Protein AF-A0A7C3QHX5-F1 (afdb_monomer)

Mean predicted aligned error: 9.61 Å

pLDDT: mean 79.44, std 16.07, range [40.75, 94.38]

Sequence (65 aa):
ANHAEADRGSITPGKYADLVVLSDDLFALPPGRILEARVDVTIVGGRVVQSKPDDRGLSRPAGRL

Solvent-accessible surface area (backbone atoms only — not comparable to full-atom values): 4390 Å² total; per-residue (Å²): 137,84,90,49,68,82,44,37,96,62,97,51,93,92,34,56,40,70,46,75,42,60,74,54,64,71,88,79,46,59,79,92,51,53,86,71,56,44,77,41,33,35,28,52,74,69,40,79,78,46,64,60,85,52,93,82,69,66,70,71,84,73,84,81,133

Nearest PDB structures (foldseek):
  3ooq-assembly1_E  TM=7.670E-01  e=4.734E-01  Thermotoga maritima MSB8
  8je0-assembly1_B  TM=7.902E-01  e=4.085E+00  Klebsiella sp. PCX
  8je0-assembly1_D  TM=7.737E-01  e=4.999E+00  Klebsiella sp. PCX

Radius of gyration: 15.35 Å; Cα contacts (8 Å, |Δi|>4): 68; chains: 1; bounding box: 30×40×33 Å

Secondary structure (DSSP, 8-state):
----TTTSSS--TTS---EEEESS-TTTS-GGGGGG--EEEEEETTEEEEEPPPTT---------

Foldseek 3Di:
DDPCPQADDDDDPPHFPQDWDKPDDCVPDDPVCNVVIDTAFTATSNRTPDHDQDPVNPDDPPDDD

Structure (mmCIF, N/CA/C/O backbone):
data_AF-A0A7C3QHX5-F1
#
_entry.id   AF-A0A7C3QHX5-F1
#
loop_
_atom_site.group_PDB
_atom_site.id
_atom_site.type_symbol
_atom_site.label_atom_id
_atom_site.label_alt_id
_atom_site.label_comp_id
_atom_site.label_asym_id
_atom_site.label_entity_id
_atom_site.label_seq_id
_atom_site.pdbx_PDB_ins_code
_atom_site.Cartn_x
_atom_site.Cartn_y
_atom_site.Cartn_z
_atom_site.occupancy
_atom_site.B_iso_or_equiv
_atom_site.auth_seq_id
_atom_site.auth_comp_id
_atom_site.auth_asym_id
_atom_site.auth_atom_id
_atom_site.pdbx_PDB_model_num
ATOM 1 N N . ALA A 1 1 ? 17.915 15.287 -3.102 1.00 50.62 1 ALA A N 1
ATOM 2 C CA . ALA A 1 1 ? 16.720 15.032 -3.931 1.00 50.62 1 ALA A CA 1
ATOM 3 C C . ALA A 1 1 ? 16.789 13.599 -4.453 1.00 50.62 1 ALA A C 1
ATOM 5 O O . ALA A 1 1 ? 17.890 13.135 -4.720 1.00 50.62 1 ALA A O 1
ATOM 6 N N . ASN A 1 2 ? 15.664 12.884 -4.525 1.00 52.41 2 ASN A N 1
ATOM 7 C CA . ASN A 1 2 ? 15.599 11.503 -5.015 1.00 52.41 2 ASN A CA 1
ATOM 8 C C . ASN A 1 2 ? 14.887 11.517 -6.382 1.00 52.41 2 ASN A C 1
ATOM 10 O O . ASN A 1 2 ? 13.667 11.598 -6.426 1.00 52.41 2 ASN A O 1
ATOM 14 N N . HIS A 1 3 ? 15.646 11.539 -7.484 1.00 75.50 3 HIS A N 1
ATOM 15 C CA . HIS A 1 3 ? 15.148 11.681 -8.866 1.00 75.50 3 HIS A CA 1
ATOM 16 C C . HIS A 1 3 ? 14.756 10.323 -9.492 1.00 75.50 3 HIS A C 1
ATOM 18 O O . HIS A 1 3 ? 15.159 10.004 -10.605 1.00 75.50 3 HIS A O 1
ATOM 24 N N . ALA A 1 4 ? 14.025 9.480 -8.756 1.00 74.38 4 ALA A N 1
ATOM 25 C CA . ALA A 1 4 ? 13.728 8.090 -9.139 1.00 74.38 4 ALA A CA 1
ATOM 26 C C . ALA A 1 4 ? 12.358 7.908 -9.826 1.00 74.38 4 ALA A C 1
ATOM 28 O O . ALA A 1 4 ? 11.768 6.830 -9.785 1.00 74.38 4 ALA A O 1
ATOM 29 N N . GLU A 1 5 ? 11.822 8.964 -10.437 1.00 75.00 5 GLU A N 1
ATOM 30 C CA . GLU A 1 5 ? 10.484 8.985 -11.051 1.00 75.00 5 GLU A CA 1
ATOM 31 C C . GLU A 1 5 ? 10.363 8.021 -12.240 1.00 75.00 5 GLU A C 1
ATOM 33 O O . GLU A 1 5 ? 9.268 7.533 -12.528 1.00 75.00 5 GLU A O 1
ATOM 38 N N . ALA A 1 6 ? 11.483 7.727 -12.913 1.00 75.50 6 ALA A N 1
ATOM 39 C CA . ALA A 1 6 ? 11.547 6.741 -13.989 1.00 75.50 6 ALA A CA 1
ATOM 40 C C . ALA A 1 6 ? 11.241 5.323 -13.482 1.00 75.50 6 ALA A C 1
ATOM 42 O O . ALA A 1 6 ? 10.529 4.575 -14.146 1.00 75.50 6 ALA A O 1
ATOM 43 N N . ASP A 1 7 ? 11.696 4.996 -12.272 1.00 71.56 7 ASP A N 1
ATOM 44 C CA . ASP A 1 7 ? 11.678 3.628 -11.753 1.00 71.56 7 ASP A CA 1
ATOM 45 C C . ASP A 1 7 ? 10.589 3.400 -10.695 1.00 71.56 7 ASP A C 1
ATOM 47 O O . ASP A 1 7 ? 10.203 2.259 -10.438 1.00 71.56 7 ASP A O 1
ATOM 51 N N . ARG A 1 8 ? 10.107 4.468 -10.039 1.00 74.12 8 ARG A N 1
ATOM 52 C CA . ARG A 1 8 ? 9.195 4.422 -8.879 1.00 74.12 8 ARG A CA 1
ATOM 53 C C . ARG A 1 8 ? 8.151 5.549 -8.913 1.00 74.12 8 ARG A C 1
ATOM 55 O O . ARG A 1 8 ? 8.125 6.378 -9.821 1.00 74.12 8 ARG A O 1
ATOM 62 N N . GLY A 1 9 ? 7.244 5.557 -7.933 1.00 74.19 9 GLY A N 1
ATOM 63 C CA . GLY A 1 9 ? 6.271 6.641 -7.709 1.00 74.19 9 GLY A CA 1
ATOM 64 C C . GLY A 1 9 ? 4.910 6.483 -8.400 1.00 74.19 9 GLY A C 1
ATOM 65 O O . GLY A 1 9 ? 4.022 7.295 -8.170 1.00 74.19 9 GLY A O 1
AT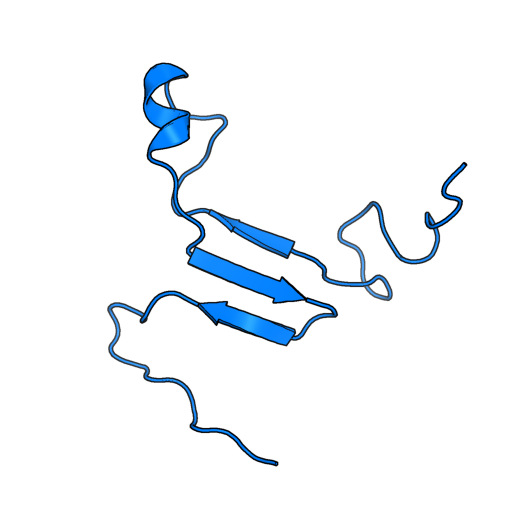OM 66 N N . SER A 1 10 ? 4.711 5.440 -9.211 1.00 77.75 10 SER A N 1
ATOM 67 C CA . SER A 1 10 ? 3.405 5.074 -9.777 1.00 77.75 10 SER A CA 1
ATOM 68 C C . SER A 1 10 ? 3.319 3.565 -10.014 1.00 77.75 10 SER A C 1
ATOM 70 O O . SER A 1 10 ? 4.338 2.917 -10.253 1.00 77.75 10 SER A O 1
ATOM 72 N N . ILE A 1 11 ? 2.108 3.003 -9.977 1.00 80.44 11 ILE A N 1
ATOM 73 C CA . ILE A 1 11 ? 1.864 1.602 -10.351 1.00 80.44 11 ILE A CA 1
ATOM 74 C C . ILE A 1 11 ? 1.639 1.564 -11.866 1.00 80.44 11 ILE A C 1
ATOM 76 O O . ILE A 1 11 ? 0.550 1.851 -12.359 1.00 80.44 11 ILE A O 1
ATOM 80 N N . THR A 1 12 ? 2.701 1.302 -12.627 1.00 82.81 12 THR A N 1
ATOM 81 C CA . THR A 1 12 ? 2.689 1.327 -14.101 1.00 82.81 12 THR A CA 1
ATOM 82 C C . THR A 1 12 ? 3.676 0.283 -14.639 1.00 82.81 12 THR A C 1
ATOM 84 O O . THR A 1 12 ? 4.730 0.104 -14.024 1.00 82.81 12 THR A O 1
ATOM 87 N N . PRO A 1 13 ? 3.385 -0.416 -15.758 1.00 81.50 13 PRO A N 1
ATOM 88 C CA . PRO A 1 13 ? 4.324 -1.374 -16.343 1.00 81.50 13 PRO A CA 1
ATOM 89 C C . PRO A 1 13 ? 5.708 -0.762 -16.604 1.00 81.50 13 PRO A C 1
ATOM 91 O O . PRO A 1 13 ? 5.810 0.386 -17.029 1.00 81.50 13 PRO A O 1
ATOM 94 N N . GLY A 1 14 ? 6.766 -1.538 -16.357 1.00 81.25 14 GLY A N 1
ATOM 95 C CA . GLY A 1 14 ? 8.161 -1.110 -16.531 1.00 81.25 14 GLY A CA 1
ATOM 96 C C . GLY A 1 14 ? 8.812 -0.487 -15.291 1.00 81.25 14 GLY A C 1
ATOM 97 O O . GLY A 1 14 ? 10.034 -0.388 -15.258 1.00 81.25 14 GLY A O 1
ATOM 98 N N . LYS A 1 15 ? 8.037 -0.134 -14.256 1.00 83.50 15 LYS A N 1
ATOM 99 C CA . LYS A 1 15 ? 8.552 0.350 -12.962 1.00 83.50 15 LYS A CA 1
ATOM 100 C C . LYS A 1 15 ? 8.751 -0.778 -11.950 1.00 83.50 15 LYS A C 1
ATOM 102 O O . LYS A 1 15 ? 8.166 -1.856 -12.087 1.00 83.50 15 LYS A O 1
ATOM 107 N N . TYR A 1 16 ? 9.539 -0.527 -10.903 1.00 79.19 16 TYR A N 1
ATOM 108 C CA . TYR A 1 16 ? 9.679 -1.477 -9.802 1.00 79.19 16 TYR A CA 1
ATOM 109 C C . TYR A 1 16 ? 8.346 -1.661 -9.078 1.00 79.19 16 TYR A C 1
ATOM 111 O O . TYR A 1 16 ? 7.764 -0.718 -8.542 1.00 79.19 16 TYR A O 1
ATOM 119 N N . ALA A 1 17 ? 7.889 -2.908 -9.026 1.00 83.19 17 ALA A N 1
ATOM 120 C CA . ALA A 1 17 ? 6.752 -3.301 -8.210 1.00 83.19 17 ALA A CA 1
ATOM 121 C C . ALA A 1 17 ? 7.213 -3.538 -6.764 1.00 83.19 17 ALA A C 1
ATOM 123 O O . ALA A 1 17 ? 7.416 -4.680 -6.348 1.00 83.19 17 ALA A O 1
ATOM 124 N N . ASP A 1 18 ? 7.390 -2.438 -6.032 1.00 84.94 18 ASP A N 1
ATOM 125 C CA . ASP A 1 18 ? 7.600 -2.407 -4.583 1.00 84.94 18 ASP A CA 1
ATOM 126 C C . ASP A 1 18 ? 6.252 -2.064 -3.917 1.00 84.94 18 ASP A C 1
ATOM 128 O O . ASP A 1 18 ? 5.868 -0.897 -3.834 1.00 84.94 18 ASP A O 1
ATOM 132 N N . LEU A 1 19 ? 5.484 -3.087 -3.527 1.00 89.62 19 LEU A N 1
ATOM 133 C CA . LEU A 1 19 ? 4.070 -2.979 -3.139 1.00 89.62 19 LEU A CA 1
ATOM 134 C C . LEU A 1 19 ? 3.784 -3.770 -1.855 1.00 89.62 19 LEU A C 1
ATOM 136 O O . LEU A 1 19 ? 4.401 -4.809 -1.605 1.00 89.62 19 LEU A O 1
ATOM 140 N N . VAL A 1 20 ? 2.760 -3.353 -1.109 1.00 91.81 20 VAL A N 1
ATOM 141 C CA . VAL A 1 20 ? 2.145 -4.161 -0.046 1.00 91.81 20 VAL A CA 1
ATOM 142 C C . VAL A 1 20 ? 0.634 -4.237 -0.235 1.00 91.81 20 VAL A C 1
ATOM 144 O O . VAL A 1 20 ? 0.009 -3.268 -0.663 1.00 91.81 20 VAL A O 1
ATOM 147 N N . VAL A 1 21 ? 0.054 -5.389 0.092 1.00 91.56 21 VAL A N 1
ATOM 148 C CA . VAL A 1 21 ? -1.397 -5.591 0.186 1.00 91.56 21 VAL A CA 1
ATOM 149 C C . VAL A 1 21 ? -1.762 -5.635 1.662 1.00 91.56 21 VAL A C 1
ATOM 151 O O . VAL A 1 21 ? -1.127 -6.363 2.428 1.00 91.56 21 VAL A O 1
ATOM 154 N N . LEU A 1 22 ? -2.754 -4.845 2.060 1.00 93.38 22 LEU A N 1
ATOM 155 C CA . LEU A 1 22 ? -3.249 -4.786 3.432 1.00 93.38 22 LEU A CA 1
ATOM 156 C C . LEU A 1 22 ? -4.528 -5.611 3.569 1.00 93.38 22 LEU A C 1
ATOM 158 O O . LEU A 1 22 ? -5.301 -5.698 2.617 1.00 93.38 22 LEU A O 1
ATOM 162 N N . SER A 1 23 ? -4.752 -6.165 4.760 1.00 91.69 23 SER A N 1
ATOM 163 C CA . SER A 1 23 ? -5.966 -6.925 5.086 1.00 91.69 23 SER A CA 1
ATOM 164 C C . SER A 1 23 ? -7.240 -6.088 5.051 1.00 91.69 23 SER A C 1
ATOM 166 O O . SER A 1 23 ? -8.332 -6.637 4.942 1.00 91.69 23 SER A O 1
ATOM 168 N N . ASP A 1 24 ? -7.102 -4.767 5.157 1.00 93.56 24 ASP A N 1
ATOM 169 C CA . ASP A 1 24 ? -8.211 -3.843 5.325 1.00 93.56 24 ASP A CA 1
ATOM 170 C C . ASP A 1 24 ? -8.032 -2.601 4.450 1.00 93.56 24 ASP A C 1
ATOM 172 O O . ASP A 1 24 ? -6.913 -2.142 4.197 1.00 93.56 24 ASP A O 1
ATOM 176 N N . ASP A 1 25 ? -9.157 -2.015 4.040 1.00 92.81 25 ASP A N 1
ATOM 177 C CA . ASP A 1 25 ? -9.178 -0.689 3.433 1.00 92.81 25 ASP A CA 1
ATOM 178 C C . ASP A 1 25 ? -9.036 0.381 4.522 1.00 92.81 25 ASP A C 1
ATOM 180 O O . ASP A 1 25 ? -9.971 0.685 5.270 1.00 92.81 25 ASP A O 1
ATOM 184 N N . LEU A 1 26 ? -7.848 0.978 4.592 1.00 91.69 26 LEU A N 1
ATOM 185 C CA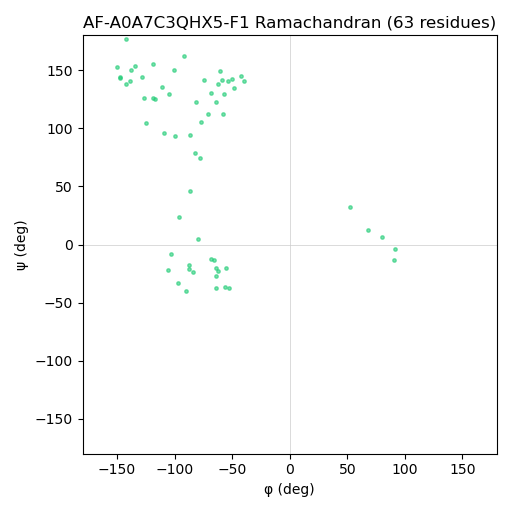 . LEU A 1 26 ? -7.530 2.015 5.569 1.00 91.69 26 LEU A CA 1
ATOM 186 C C . LEU A 1 26 ? -8.395 3.275 5.433 1.00 91.69 26 LEU A C 1
ATOM 188 O O . LEU A 1 26 ? -8.523 4.010 6.409 1.00 91.69 26 LEU A O 1
ATOM 192 N N . PHE A 1 27 ? -8.978 3.543 4.262 1.00 92.62 27 PHE A N 1
ATOM 193 C CA . PHE A 1 27 ? -9.815 4.726 4.045 1.00 92.62 27 PHE A CA 1
ATOM 194 C C . PHE A 1 27 ? -11.261 4.517 4.494 1.00 92.62 27 PHE A C 1
ATOM 196 O O . PHE A 1 27 ? -11.951 5.485 4.813 1.0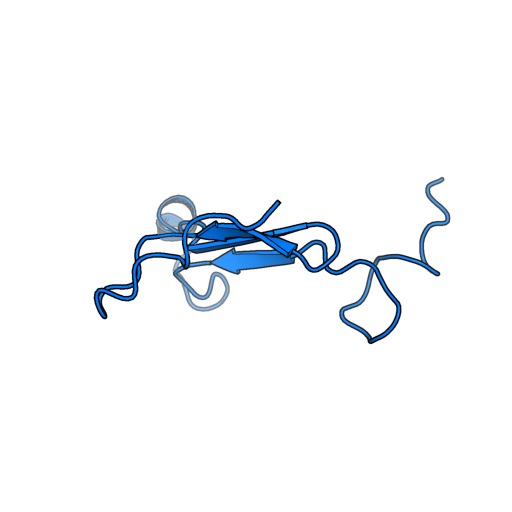0 92.62 27 PHE A O 1
ATOM 203 N N . ALA A 1 28 ? -11.710 3.264 4.545 1.00 93.81 28 ALA A N 1
ATOM 204 C CA . ALA A 1 28 ? -13.019 2.897 5.071 1.00 93.81 28 ALA A CA 1
ATOM 205 C C . ALA A 1 28 ? -12.998 2.661 6.594 1.00 93.81 28 ALA A C 1
ATOM 207 O O . ALA A 1 28 ? -14.043 2.714 7.246 1.00 93.81 28 ALA A O 1
ATOM 208 N N . LEU A 1 29 ? -11.822 2.391 7.172 1.00 91.56 29 LEU A N 1
ATOM 209 C CA . LEU A 1 29 ? -11.670 2.098 8.594 1.00 91.56 29 LEU A CA 1
ATOM 210 C C . LEU A 1 29 ? -11.803 3.346 9.489 1.00 91.56 29 LEU A C 1
ATOM 212 O O . LEU A 1 29 ? -11.244 4.403 9.188 1.00 91.56 29 LEU A O 1
ATOM 216 N N . PRO A 1 30 ? -12.441 3.221 10.671 1.00 93.81 30 PRO A N 1
ATOM 217 C CA . PRO A 1 30 ? -12.329 4.228 11.720 1.00 93.81 30 PRO A CA 1
ATOM 218 C C . PRO A 1 30 ? -10.859 4.421 12.138 1.00 93.81 30 PRO A C 1
ATOM 220 O O . PRO A 1 30 ? -10.152 3.423 12.308 1.00 93.81 30 PRO A O 1
ATOM 223 N N . PRO A 1 31 ? -10.396 5.656 12.421 1.00 91.56 31 PRO A N 1
ATOM 224 C CA . PRO A 1 31 ? -8.989 5.925 12.736 1.00 91.56 31 PRO A CA 1
ATOM 225 C C . PRO A 1 31 ? -8.404 5.061 13.860 1.00 91.56 31 PRO A C 1
ATOM 227 O O . PRO A 1 31 ? -7.265 4.609 13.773 1.00 91.56 31 PRO A O 1
ATOM 230 N N . GLY A 1 32 ? -9.199 4.768 14.896 1.00 94.38 32 GLY A N 1
ATOM 231 C CA . GLY A 1 32 ? -8.773 3.931 16.024 1.00 94.38 32 GLY A CA 1
ATOM 232 C C . GLY A 1 32 ? -8.485 2.467 15.668 1.00 94.38 32 GLY A C 1
ATOM 233 O O . GLY A 1 32 ? -7.880 1.764 16.468 1.00 94.38 32 GLY A O 1
ATOM 234 N N . ARG A 1 33 ? -8.896 2.006 14.480 1.00 93.31 33 ARG A N 1
ATOM 235 C CA . ARG A 1 33 ? -8.732 0.623 14.005 1.00 93.31 33 ARG A CA 1
ATOM 236 C C . ARG A 1 33 ? -7.596 0.467 12.997 1.00 93.31 33 ARG A C 1
ATOM 238 O O . ARG A 1 33 ? -7.228 -0.656 12.683 1.00 93.31 33 ARG A O 1
ATOM 245 N N . ILE A 1 34 ? -6.998 1.564 12.524 1.00 93.12 34 ILE A N 1
ATOM 246 C CA . ILE A 1 34 ? -5.908 1.536 11.532 1.00 93.12 34 ILE A CA 1
ATOM 247 C C . ILE A 1 34 ? -4.727 0.681 12.016 1.00 93.12 34 ILE A C 1
ATOM 249 O O . ILE A 1 34 ? -4.130 -0.047 11.231 1.00 93.12 34 ILE A O 1
ATOM 253 N N . LEU A 1 35 ? -4.421 0.719 13.318 1.00 92.25 35 LEU A N 1
ATOM 254 C CA . LEU A 1 35 ? -3.327 -0.058 13.917 1.00 92.25 35 LEU A CA 1
ATOM 255 C C . LEU A 1 35 ? -3.576 -1.574 13.932 1.00 92.25 35 LEU A C 1
ATOM 257 O O . LEU A 1 35 ? -2.656 -2.339 14.210 1.00 92.25 35 LEU A O 1
ATOM 261 N N . GLU A 1 36 ? -4.803 -2.012 13.659 1.00 93.25 36 GLU A N 1
ATOM 262 C CA . GLU A 1 36 ? -5.149 -3.430 13.577 1.00 93.25 36 GLU A CA 1
ATOM 263 C C . GLU A 1 36 ? -4.925 -4.005 12.172 1.00 93.25 36 GLU A C 1
ATOM 265 O O . GLU A 1 36 ? -4.827 -5.229 12.040 1.00 93.25 36 GLU A O 1
ATOM 270 N N . ALA A 1 37 ? -4.808 -3.149 11.148 1.00 93.00 37 ALA A N 1
ATOM 271 C CA . ALA A 1 37 ? -4.566 -3.568 9.775 1.00 93.00 37 ALA A CA 1
ATOM 272 C C . ALA A 1 37 ? -3.217 -4.287 9.657 1.00 93.00 37 ALA A C 1
ATOM 274 O O . ALA A 1 37 ? -2.204 -3.894 10.241 1.00 93.00 37 ALA A O 1
ATOM 275 N N . ARG A 1 38 ? -3.195 -5.370 8.883 1.00 93.06 38 ARG A N 1
ATOM 276 C CA . ARG A 1 38 ? -2.030 -6.243 8.725 1.00 93.06 38 ARG A CA 1
ATOM 277 C C . ARG A 1 38 ? -1.585 -6.259 7.273 1.00 93.06 38 ARG A C 1
ATOM 279 O O . ARG A 1 38 ? -2.385 -6.066 6.368 1.00 93.06 38 ARG A O 1
ATOM 286 N N . VAL A 1 39 ? -0.310 -6.560 7.053 1.00 92.81 39 VAL A N 1
ATOM 287 C CA . VAL A 1 39 ? 0.206 -6.836 5.709 1.00 92.81 39 VAL A CA 1
ATOM 288 C C . VAL A 1 39 ? -0.108 -8.285 5.346 1.00 92.81 39 VAL A C 1
ATOM 290 O O . VAL A 1 39 ? 0.281 -9.208 6.066 1.00 92.81 39 VAL A O 1
ATOM 293 N N . ASP A 1 40 ? -0.818 -8.474 4.241 1.00 92.56 40 ASP A N 1
ATOM 294 C CA . ASP A 1 40 ? -1.169 -9.785 3.695 1.00 92.56 40 ASP A CA 1
ATOM 295 C C . ASP A 1 40 ? -0.119 -10.286 2.715 1.00 92.56 40 ASP A C 1
ATOM 297 O O . ASP A 1 40 ? 0.212 -11.472 2.717 1.00 92.56 40 ASP A O 1
ATOM 301 N N . VAL A 1 41 ? 0.410 -9.387 1.883 1.00 93.50 41 VAL A N 1
ATOM 302 C CA . VAL A 1 41 ? 1.418 -9.701 0.868 1.00 93.50 41 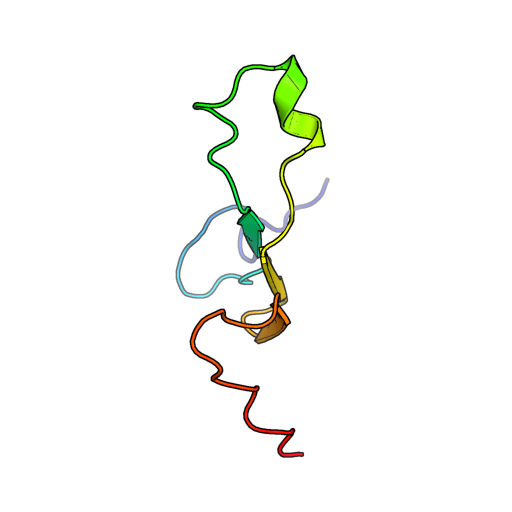VAL A CA 1
ATOM 303 C C . VAL A 1 41 ? 2.422 -8.563 0.773 1.00 93.50 41 VAL A C 1
ATOM 305 O O . VAL A 1 41 ? 2.042 -7.395 0.714 1.00 93.50 41 VAL A O 1
ATOM 308 N N . THR A 1 42 ? 3.698 -8.921 0.666 1.00 91.81 42 THR A N 1
ATOM 309 C CA . THR A 1 42 ? 4.793 -8.002 0.350 1.00 91.81 42 THR A CA 1
ATOM 310 C C . THR A 1 42 ? 5.430 -8.408 -0.971 1.00 91.81 42 THR A C 1
ATOM 312 O O . THR A 1 42 ? 5.881 -9.549 -1.131 1.00 91.81 42 THR A O 1
ATOM 315 N N . ILE A 1 43 ? 5.499 -7.462 -1.906 1.00 90.81 43 ILE A N 1
ATOM 316 C CA . ILE A 1 43 ? 6.095 -7.626 -3.233 1.00 90.81 43 ILE A CA 1
ATOM 317 C C . ILE A 1 43 ? 7.258 -6.642 -3.352 1.00 90.81 43 ILE A C 1
ATOM 319 O O . ILE A 1 43 ? 7.081 -5.450 -3.122 1.00 90.81 43 ILE A O 1
ATOM 323 N N . VAL A 1 44 ? 8.442 -7.139 -3.704 1.00 90.69 44 VAL A N 1
ATOM 324 C CA . VAL A 1 44 ? 9.647 -6.322 -3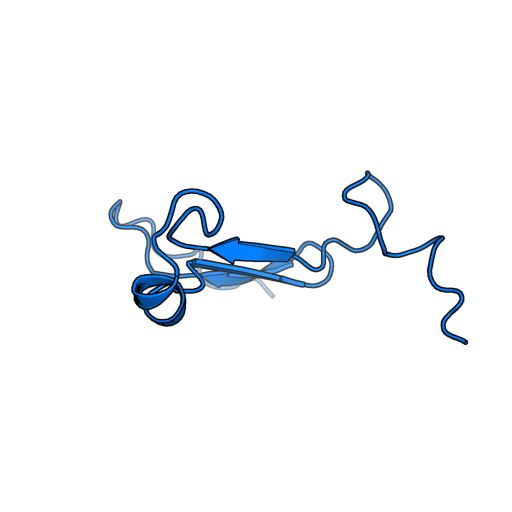.910 1.00 90.69 44 VAL A CA 1
ATOM 325 C C . VAL A 1 44 ? 10.211 -6.630 -5.286 1.00 90.69 44 VAL A C 1
ATOM 327 O O . VAL A 1 44 ? 10.417 -7.800 -5.622 1.00 90.69 44 VAL A O 1
ATOM 330 N N . GLY A 1 45 ? 10.422 -5.598 -6.106 1.00 86.00 45 GLY A N 1
ATOM 331 C CA . GLY A 1 45 ? 10.881 -5.757 -7.488 1.00 86.00 45 GLY A CA 1
ATOM 332 C C . GLY A 1 45 ? 10.026 -6.733 -8.312 1.00 86.00 45 GLY A C 1
ATOM 333 O O . GLY A 1 45 ? 10.557 -7.460 -9.150 1.00 86.00 45 GLY A O 1
ATOM 334 N N . GLY A 1 46 ? 8.720 -6.816 -8.036 1.00 86.50 46 GLY A N 1
ATOM 335 C CA . GLY A 1 46 ? 7.795 -7.737 -8.711 1.00 86.50 46 GLY A CA 1
ATOM 336 C C . GLY A 1 46 ? 7.804 -9.184 -8.211 1.00 86.50 46 GLY A C 1
ATOM 337 O O . GLY A 1 46 ? 7.127 -10.027 -8.796 1.00 86.50 46 GLY A O 1
ATOM 338 N N . ARG A 1 47 ? 8.528 -9.502 -7.131 1.00 88.62 47 ARG A N 1
ATOM 339 C CA . ARG A 1 47 ? 8.545 -10.842 -6.520 1.00 88.62 47 ARG A CA 1
ATOM 340 C C . ARG A 1 47 ? 7.866 -10.831 -5.157 1.00 88.62 47 ARG A C 1
ATOM 342 O O . ARG A 1 47 ? 8.145 -9.964 -4.336 1.00 88.62 47 ARG A O 1
ATOM 349 N N . VAL A 1 48 ? 7.021 -11.827 -4.893 1.00 90.31 48 VAL A N 1
ATOM 350 C CA . VAL A 1 48 ? 6.410 -12.025 -3.571 1.00 90.31 48 VAL A CA 1
ATOM 351 C C . VAL A 1 48 ? 7.478 -12.511 -2.593 1.00 90.31 48 VAL A C 1
ATOM 353 O O . VAL A 1 48 ? 7.967 -13.636 -2.707 1.00 90.31 48 VAL A O 1
ATOM 356 N N . VAL A 1 49 ? 7.829 -11.676 -1.617 1.00 93.31 49 VAL A N 1
ATOM 357 C CA . VAL A 1 49 ? 8.830 -12.009 -0.589 1.00 93.31 49 VAL A CA 1
ATOM 358 C C . VAL A 1 49 ? 8.177 -12.516 0.693 1.00 93.31 49 VAL A C 1
ATOM 360 O O . VAL A 1 49 ? 8.700 -13.421 1.339 1.00 93.31 49 VAL A O 1
ATOM 363 N N . GLN A 1 50 ? 6.986 -12.012 1.018 1.00 89.19 50 GLN A N 1
ATOM 364 C CA . GLN A 1 50 ? 6.190 -12.444 2.160 1.00 89.19 50 GLN A CA 1
ATOM 365 C C . GLN A 1 50 ? 4.724 -12.530 1.740 1.00 89.19 50 GLN A C 1
ATOM 367 O O . GLN A 1 50 ? 4.243 -11.710 0.961 1.00 89.19 50 GLN A O 1
ATOM 372 N N . SER A 1 51 ? 4.033 -13.551 2.232 1.00 90.12 51 SER A N 1
ATOM 373 C CA . SER A 1 51 ? 2.586 -13.664 2.117 1.00 90.12 51 SER A CA 1
ATOM 374 C C . SER A 1 51 ? 2.039 -14.368 3.350 1.00 90.12 51 SER A C 1
ATOM 376 O O . SER A 1 51 ? 2.687 -15.282 3.880 1.00 90.12 51 SER A O 1
ATOM 378 N N . LYS A 1 52 ? 0.853 -13.970 3.810 1.00 85.00 52 LYS A N 1
ATOM 379 C CA . LYS A 1 52 ? 0.085 -14.791 4.743 1.00 85.00 52 LYS A CA 1
ATOM 380 C C . LYS A 1 52 ? -0.242 -16.144 4.086 1.00 85.00 52 LYS A C 1
ATOM 382 O O . LYS A 1 52 ? -0.330 -16.218 2.856 1.00 85.00 52 LYS A O 1
ATOM 387 N N . PRO A 1 53 ? -0.362 -17.228 4.870 1.00 67.19 53 PRO A N 1
ATOM 388 C CA . PRO A 1 53 ? -0.902 -18.487 4.367 1.00 67.19 53 PRO A CA 1
ATOM 389 C C . PRO A 1 53 ? -2.304 -18.239 3.799 1.00 67.19 53 PRO A C 1
ATOM 391 O O . PRO A 1 53 ? -3.108 -17.603 4.470 1.00 67.19 53 PRO A O 1
ATOM 394 N N . ASP A 1 54 ? -2.574 -18.696 2.575 1.00 65.94 54 ASP A N 1
ATOM 395 C CA . ASP A 1 54 ? -3.922 -18.642 1.994 1.00 65.94 54 ASP A CA 1
ATOM 396 C C . ASP A 1 54 ? -4.832 -19.619 2.755 1.00 65.94 54 ASP A C 1
ATOM 398 O O . ASP A 1 54 ? -4.494 -20.796 2.915 1.00 65.94 54 ASP A O 1
ATOM 402 N N . ASP A 1 55 ? -6.002 -19.145 3.173 1.00 61.38 55 ASP A N 1
ATOM 403 C CA . ASP A 1 55 ? -7.089 -19.923 3.774 1.00 61.38 55 ASP A CA 1
ATOM 404 C C . ASP A 1 55 ? -7.530 -21.091 2.865 1.00 61.38 55 ASP A C 1
ATOM 406 O O . ASP A 1 55 ? -8.098 -22.079 3.331 1.00 61.38 55 ASP A O 1
ATOM 410 N N . ARG A 1 56 ? -7.228 -21.019 1.558 1.00 58.69 56 ARG A N 1
ATOM 411 C CA . ARG A 1 56 ? -7.468 -22.086 0.570 1.00 58.69 56 ARG A CA 1
ATOM 412 C C . ARG A 1 56 ? -6.428 -23.211 0.576 1.00 58.69 56 ARG A C 1
ATOM 414 O O . ARG A 1 56 ? -6.488 -24.084 -0.288 1.00 58.69 56 ARG A O 1
ATOM 421 N N . GL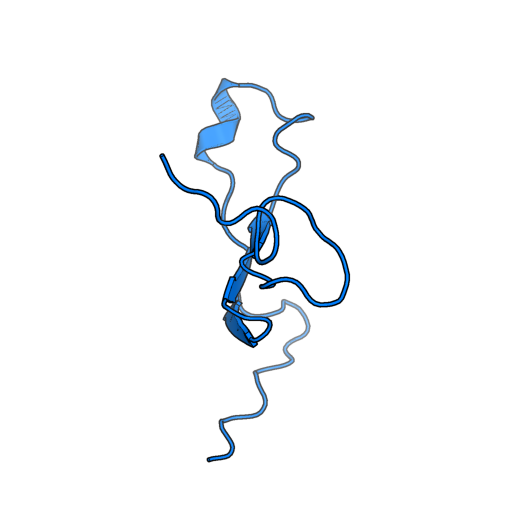Y A 1 57 ? -5.460 -23.218 1.495 1.00 47.12 57 GLY A N 1
ATOM 422 C CA . GLY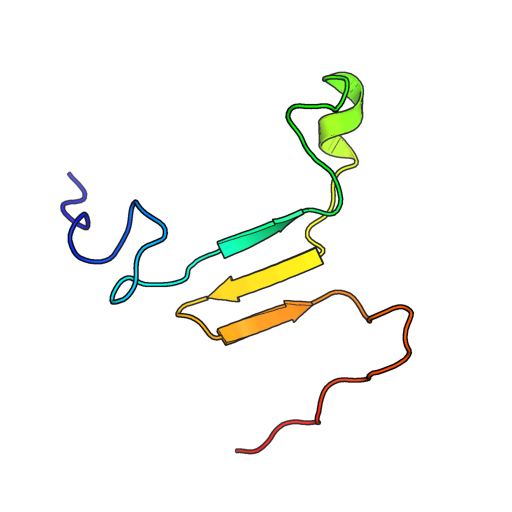 A 1 57 ? -4.505 -24.327 1.637 1.00 47.12 57 GLY A CA 1
ATOM 423 C C . GLY A 1 57 ? -3.526 -24.492 0.467 1.00 47.12 57 GLY A C 1
ATOM 424 O O . GLY A 1 57 ? -2.812 -25.494 0.394 1.00 47.12 57 GLY A O 1
ATOM 425 N N . LEU A 1 58 ? -3.438 -23.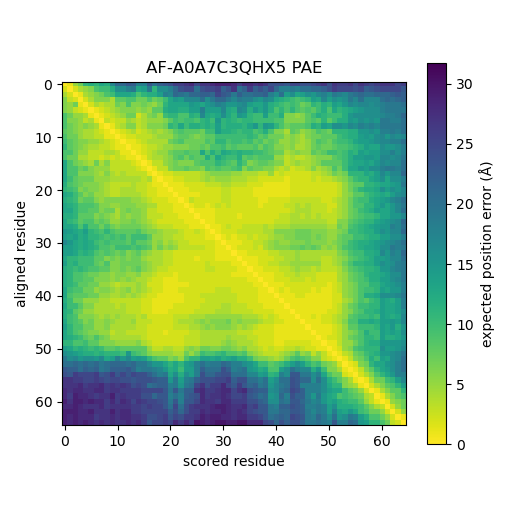510 -0.435 1.00 53.16 58 LEU A N 1
ATOM 426 C CA . LEU A 1 58 ? -2.424 -23.459 -1.487 1.00 53.16 58 LEU A CA 1
ATOM 427 C C . LEU A 1 58 ? -1.103 -22.982 -0.878 1.00 53.16 58 LEU A C 1
ATOM 429 O O . LEU A 1 58 ? -0.668 -21.841 -1.034 1.00 53.16 58 LEU A O 1
ATOM 433 N N . SER A 1 59 ? -0.476 -23.894 -0.133 1.00 51.81 59 SER A N 1
ATOM 434 C CA . SER A 1 59 ? 0.926 -23.799 0.249 1.00 51.81 59 SER A CA 1
ATOM 435 C C . SER A 1 59 ? 1.761 -23.483 -0.992 1.00 51.81 59 SER A C 1
ATOM 437 O O . SER A 1 59 ? 1.559 -24.064 -2.062 1.00 51.81 59 SER A O 1
ATOM 439 N N . ARG A 1 60 ? 2.677 -22.525 -0.834 1.00 57.47 60 ARG A N 1
ATOM 440 C CA . ARG A 1 60 ? 3.634 -22.049 -1.842 1.00 57.47 60 ARG A CA 1
ATOM 441 C C . ARG A 1 60 ? 4.175 -23.234 -2.659 1.00 57.47 60 ARG A C 1
ATOM 443 O O . ARG A 1 60 ? 4.532 -24.241 -2.040 1.00 57.47 60 ARG A O 1
ATOM 450 N N . PRO A 1 61 ? 4.373 -23.136 -3.989 1.00 44.72 61 PRO A N 1
ATOM 451 C CA . PRO A 1 61 ? 5.346 -24.020 -4.606 1.00 44.72 61 PRO A CA 1
ATOM 452 C C . PRO A 1 61 ? 6.679 -23.747 -3.902 1.00 44.72 61 PRO A C 1
ATOM 454 O O . PRO A 1 61 ? 7.213 -22.634 -3.949 1.00 44.72 61 PRO A O 1
ATOM 457 N N . ALA A 1 62 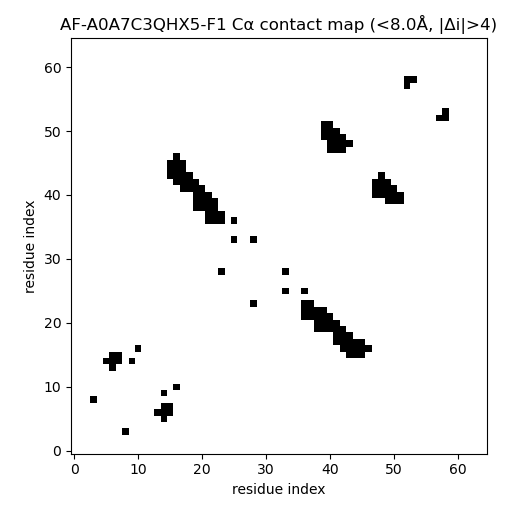? 7.145 -24.747 -3.151 1.00 51.97 62 ALA A N 1
ATOM 458 C CA . ALA A 1 62 ? 8.460 -24.747 -2.541 1.00 51.97 62 ALA A CA 1
ATOM 459 C C . ALA A 1 62 ? 9.490 -24.387 -3.617 1.00 51.97 62 ALA A C 1
ATOM 461 O O . ALA A 1 62 ? 9.330 -24.751 -4.785 1.00 51.97 62 ALA A O 1
ATOM 462 N N . GLY A 1 63 ? 10.490 -23.610 -3.204 1.00 51.56 63 GLY A N 1
ATOM 463 C CA . GLY A 1 63 ? 11.426 -22.927 -4.083 1.00 51.56 63 GLY A CA 1
ATOM 464 C C . GLY A 1 63 ? 11.923 -23.761 -5.260 1.00 51.56 63 GLY A C 1
ATOM 465 O O . GLY A 1 63 ? 12.176 -24.960 -5.159 1.00 51.56 63 GLY A O 1
ATOM 466 N N . ARG A 1 64 ? 12.128 -23.079 -6.382 1.00 40.75 64 ARG A N 1
ATOM 467 C CA . ARG A 1 64 ? 12.995 -23.573 -7.439 1.00 40.75 64 ARG A CA 1
ATOM 468 C C . ARG A 1 64 ? 14.035 -22.490 -7.712 1.00 40.75 64 ARG A C 1
ATOM 470 O O . ARG A 1 64 ? 13.672 -21.442 -8.232 1.00 40.75 64 ARG A O 1
ATOM 477 N N . LEU A 1 65 ? 15.233 -22.804 -7.205 1.00 41.09 65 LEU A N 1
ATOM 478 C CA . LEU A 1 65 ? 16.602 -22.408 -7.573 1.00 41.09 65 LEU A CA 1
ATOM 479 C C . LEU A 1 65 ? 16.792 -21.032 -8.222 1.00 41.09 65 LEU A C 1
ATOM 481 O O . LEU A 1 65 ? 16.324 -20.847 -9.364 1.00 41.09 65 LEU A O 1
#